Protein AF-A0A258C1N8-F1 (afdb_monomer_lite)

Secondary structure (DSSP, 8-state):
-EEEEEEE--SSSHHHHHHHHHHHHHHT-TTEEEEEEE---SSPPPSSPPHHHHHHH-HHHHTT--

Structure (mmCIF, N/CA/C/O backbone):
data_AF-A0A258C1N8-F1
#
_entry.id   AF-A0A258C1N8-F1
#
loop_
_atom_site.group_PDB
_atom_site.id
_atom_site.type_symbol
_atom_site.label_atom_id
_atom_site.label_alt_id
_atom_site.label_comp_id
_atom_site.label_asym_id
_atom_site.label_entity_id
_atom_site.label_seq_id
_atom_site.pdbx_PDB_ins_code
_atom_site.Cartn_x
_atom_site.Cartn_y
_atom_site.Cartn_z
_atom_site.occupancy
_atom_site.B_iso_or_equiv
_atom_site.auth_seq_id
_atom_site.auth_comp_id
_atom_site.auth_asym_id
_atom_site.auth_atom_id
_atom_site.pdbx_PDB_model_num
ATOM 1 N N . MET A 1 1 ? -15.056 -9.574 20.926 1.00 84.69 1 MET A N 1
ATOM 2 C CA . MET A 1 1 ? -13.920 -8.892 20.279 1.00 84.69 1 MET A CA 1
ATOM 3 C C . MET A 1 1 ? -13.717 -9.519 18.911 1.00 84.69 1 MET A C 1
ATOM 5 O O . MET A 1 1 ? -13.583 -10.736 18.842 1.00 84.69 1 MET A O 1
ATOM 9 N N . ARG A 1 2 ? -13.827 -8.743 17.830 1.00 95.38 2 ARG A N 1
ATOM 10 C CA . ARG A 1 2 ? -13.646 -9.223 16.449 1.00 95.38 2 ARG A CA 1
ATOM 11 C C . ARG A 1 2 ? -12.294 -8.757 15.920 1.00 95.38 2 ARG A C 1
ATOM 13 O O . ARG A 1 2 ? -11.887 -7.640 16.215 1.00 95.38 2 ARG A O 1
ATOM 20 N N . GLN A 1 3 ? -11.629 -9.600 15.140 1.00 97.06 3 GLN A N 1
ATOM 21 C CA . GLN A 1 3 ? -10.315 -9.304 14.573 1.00 97.06 3 GLN A CA 1
ATOM 22 C C . GLN A 1 3 ? -10.438 -8.997 13.082 1.00 97.06 3 GLN A C 1
ATOM 24 O O . GLN A 1 3 ? -11.151 -9.692 12.357 1.00 97.06 3 GLN A O 1
ATOM 29 N N . VAL A 1 4 ? -9.758 -7.943 12.640 1.00 97.06 4 VAL A N 1
ATOM 30 C CA . VAL A 1 4 ? -9.731 -7.472 11.255 1.00 97.06 4 VAL A CA 1
ATOM 31 C C . VAL A 1 4 ? -8.277 -7.331 10.830 1.00 97.06 4 VAL A C 1
ATOM 33 O O . VAL A 1 4 ? -7.524 -6.584 11.445 1.00 97.06 4 VAL A O 1
ATOM 36 N N . LEU A 1 5 ? -7.893 -8.016 9.755 1.00 97.94 5 LEU A N 1
ATOM 37 C CA . LEU A 1 5 ? -6.578 -7.869 9.140 1.00 97.94 5 LEU A CA 1
ATOM 38 C C . LEU A 1 5 ? -6.704 -7.073 7.842 1.00 97.94 5 LEU A C 1
ATOM 40 O O . LEU A 1 5 ? -7.383 -7.495 6.906 1.00 97.94 5 LEU A O 1
ATOM 44 N N . VAL A 1 6 ? -6.019 -5.939 7.774 1.00 97.88 6 VAL A N 1
ATOM 45 C CA . VAL A 1 6 ? -5.949 -5.088 6.589 1.00 97.88 6 VAL A CA 1
ATOM 46 C C . VAL A 1 6 ? -4.652 -5.389 5.849 1.00 97.88 6 VAL A C 1
ATOM 48 O O . VAL A 1 6 ? -3.582 -4.903 6.213 1.00 97.88 6 VAL A O 1
ATOM 51 N N . VAL A 1 7 ? -4.746 -6.199 4.796 1.00 97.81 7 VAL A N 1
ATOM 52 C CA . VAL A 1 7 ? -3.612 -6.525 3.921 1.00 97.81 7 VAL A CA 1
ATOM 53 C C . VAL A 1 7 ? -3.557 -5.511 2.786 1.00 97.81 7 VAL A C 1
ATOM 55 O O . VAL A 1 7 ? -4.532 -5.354 2.052 1.00 97.81 7 VAL A O 1
ATOM 58 N N . HIS A 1 8 ? -2.434 -4.811 2.627 1.00 97.19 8 HIS A N 1
ATOM 59 C CA . HIS A 1 8 ? -2.316 -3.789 1.588 1.00 97.19 8 HIS A CA 1
ATOM 60 C C . HIS A 1 8 ? -0.905 -3.684 1.007 1.00 97.19 8 HIS A C 1
ATOM 62 O O . HIS A 1 8 ? 0.087 -3.944 1.677 1.00 97.19 8 HIS A O 1
ATOM 68 N N . TYR A 1 9 ? -0.811 -3.235 -0.243 1.00 96.12 9 TYR A N 1
ATOM 69 C CA . TYR A 1 9 ? 0.438 -2.852 -0.902 1.00 96.12 9 TYR A CA 1
ATOM 70 C C . TYR A 1 9 ? 0.351 -1.386 -1.322 1.00 96.12 9 TYR A C 1
ATOM 72 O O . TYR A 1 9 ? -0.718 -0.907 -1.681 1.00 96.12 9 TYR A O 1
ATOM 80 N N . SER A 1 10 ? 1.455 -0.646 -1.282 1.00 95.81 10 SER A N 1
ATOM 81 C CA . SER A 1 10 ? 1.474 0.737 -1.759 1.00 95.81 10 SER A CA 1
ATOM 82 C C . SER A 1 10 ? 2.84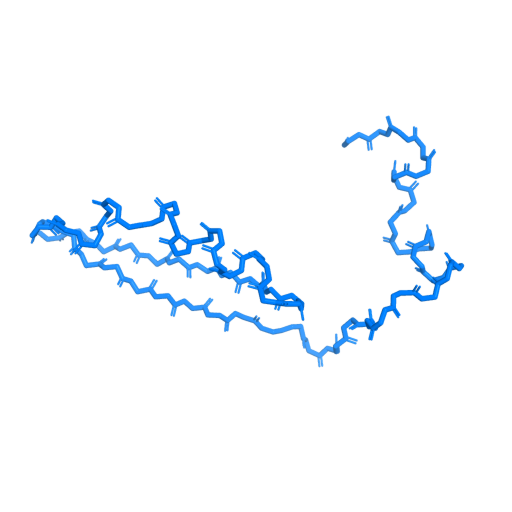4 1.089 -2.321 1.00 95.81 10 SER A C 1
ATOM 84 O O . SER A 1 10 ? 3.793 1.249 -1.562 1.00 95.81 10 SER A O 1
ATOM 86 N N . GLN A 1 11 ? 2.934 1.273 -3.640 1.00 92.94 11 GLN A N 1
ATOM 87 C CA . GLN A 1 11 ? 4.198 1.566 -4.327 1.00 92.94 11 GLN A CA 1
ATOM 88 C C . GLN A 1 11 ? 4.772 2.950 -3.964 1.00 92.94 11 GLN A C 1
ATOM 90 O O . GLN A 1 11 ? 5.965 3.081 -3.726 1.00 92.94 11 GLN A O 1
ATOM 95 N N . THR A 1 12 ? 3.925 3.982 -3.878 1.00 94.06 12 THR A N 1
ATOM 96 C CA . THR A 1 12 ? 4.328 5.392 -3.651 1.00 94.06 12 THR A CA 1
ATOM 97 C C . THR A 1 12 ? 3.880 5.949 -2.296 1.00 94.06 12 THR A C 1
ATOM 99 O O . THR A 1 12 ? 3.930 7.151 -2.045 1.00 94.06 12 THR A O 1
ATOM 102 N N . GLY A 1 13 ? 3.336 5.093 -1.429 1.00 93.94 13 GLY A N 1
ATOM 103 C CA . GLY A 1 13 ? 2.696 5.502 -0.169 1.00 93.94 13 GLY A CA 1
ATOM 104 C C . GLY A 1 13 ? 1.302 6.149 -0.300 1.00 93.94 13 GLY A C 1
ATOM 105 O O . GLY A 1 13 ? 0.626 6.320 0.714 1.00 93.94 13 GLY A O 1
ATOM 106 N N . GLN A 1 14 ? 0.830 6.492 -1.507 1.00 95.19 14 GLN A N 1
ATOM 107 C CA . GLN A 1 14 ? -0.499 7.096 -1.703 1.00 95.19 14 GLN A CA 1
ATOM 108 C C . GLN A 1 14 ? -1.639 6.165 -1.270 1.00 95.19 14 GLN A C 1
ATOM 110 O O . GLN A 1 14 ? -2.505 6.585 -0.502 1.00 95.19 14 GLN A O 1
ATOM 115 N N . LEU A 1 15 ? -1.609 4.896 -1.696 1.00 95.94 15 LEU A N 1
ATOM 116 C CA . LEU A 1 15 ? -2.633 3.921 -1.310 1.00 95.94 15 LEU A CA 1
ATOM 117 C C . LEU A 1 15 ? -2.584 3.626 0.193 1.00 95.94 15 LEU A C 1
ATOM 119 O O . LEU A 1 15 ? -3.628 3.510 0.822 1.00 95.94 15 LEU A O 1
ATOM 123 N N . GLY A 1 16 ? -1.389 3.598 0.794 1.00 97.06 16 GLY A N 1
ATOM 124 C CA . GLY A 1 16 ? -1.231 3.439 2.243 1.00 97.06 16 GLY A CA 1
ATOM 125 C C . GLY A 1 16 ? -1.947 4.533 3.043 1.00 97.06 16 GLY A C 1
ATOM 126 O O . GLY A 1 16 ? -2.647 4.233 4.005 1.00 97.06 16 GLY A O 1
ATOM 127 N N . ARG A 1 17 ? -1.855 5.799 2.611 1.00 97.31 17 ARG A N 1
ATOM 128 C CA . ARG A 1 17 ? -2.602 6.906 3.238 1.00 97.31 17 ARG A CA 1
ATOM 129 C C . ARG A 1 17 ? -4.115 6.757 3.080 1.00 97.31 17 ARG A C 1
ATOM 131 O O . ARG A 1 17 ? -4.851 7.053 4.017 1.00 97.31 17 ARG A O 1
ATOM 138 N N . LEU A 1 18 ? -4.574 6.278 1.925 1.00 97.44 18 LEU A N 1
ATOM 139 C CA . LEU A 1 18 ? -5.994 6.020 1.686 1.00 97.44 18 LEU A CA 1
ATOM 140 C C . LEU A 1 18 ? -6.512 4.895 2.590 1.00 97.44 18 LEU A C 1
ATOM 142 O O . LEU A 1 18 ? -7.554 5.060 3.215 1.00 97.44 18 LEU A O 1
ATOM 146 N N . VAL A 1 19 ? -5.754 3.804 2.729 1.00 97.69 19 VAL A N 1
ATOM 147 C CA . VAL A 1 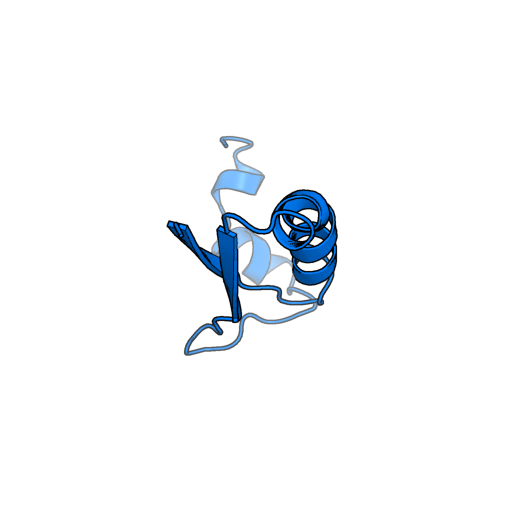19 ? -6.065 2.703 3.654 1.00 97.69 19 VAL A CA 1
ATOM 148 C C . VAL A 1 19 ? -6.228 3.226 5.081 1.00 97.69 19 VAL A C 1
ATOM 150 O O . VAL A 1 19 ? -7.245 2.952 5.710 1.00 97.69 19 VAL A O 1
ATOM 153 N N . GLN A 1 20 ? -5.292 4.047 5.568 1.00 96.62 20 GLN A N 1
ATOM 154 C CA . GLN A 1 20 ? -5.394 4.647 6.903 1.00 96.62 20 GLN A CA 1
ATOM 155 C C . GLN A 1 20 ? -6.656 5.506 7.061 1.00 96.62 20 GLN A C 1
ATOM 157 O O . GLN A 1 20 ? -7.378 5.369 8.045 1.00 96.62 20 GLN A O 1
ATOM 162 N N . SER A 1 21 ? -6.972 6.345 6.071 1.00 97.56 21 SER A N 1
ATOM 163 C CA . SER A 1 21 ? -8.170 7.192 6.106 1.00 97.56 21 SER A CA 1
ATOM 164 C C . SER A 1 21 ? -9.469 6.385 6.105 1.00 97.56 21 SER A C 1
ATOM 166 O O . SER A 1 21 ? -10.408 6.743 6.810 1.00 97.56 21 SER A O 1
ATOM 168 N N . VAL A 1 22 ? -9.543 5.316 5.309 1.00 96.88 22 VAL A N 1
ATOM 169 C CA . VAL A 1 22 ? -10.737 4.464 5.206 1.00 96.88 22 VAL A CA 1
ATOM 170 C C . VAL A 1 22 ? -10.909 3.612 6.463 1.00 96.88 22 VAL A C 1
ATOM 172 O O . VAL A 1 22 ? -12.031 3.415 6.921 1.00 96.88 22 VAL A O 1
ATOM 175 N N . CYS A 1 23 ? -9.809 3.130 7.046 1.00 97.38 23 CYS A N 1
ATOM 176 C CA . CYS A 1 23 ? -9.833 2.303 8.250 1.00 97.38 23 CYS A CA 1
ATOM 177 C C . CYS A 1 23 ? -9.948 3.112 9.549 1.00 97.38 23 CYS A C 1
ATOM 179 O O . CYS A 1 23 ? -10.257 2.518 10.579 1.00 97.38 23 CYS A O 1
ATOM 181 N N . ALA A 1 24 ? -9.757 4.435 9.531 1.00 97.12 24 ALA A N 1
ATOM 182 C CA . ALA A 1 24 ? -9.823 5.283 10.725 1.00 97.12 24 ALA A CA 1
ATOM 183 C C . ALA A 1 24 ? -11.080 5.058 11.601 1.00 97.12 24 ALA A C 1
ATOM 185 O O . ALA A 1 24 ? -10.926 4.937 12.817 1.00 97.12 24 ALA A O 1
ATOM 186 N N . PRO A 1 25 ? -12.304 4.897 11.050 1.00 96.88 25 PRO A N 1
ATOM 187 C CA . PRO A 1 25 ? -13.495 4.609 11.856 1.00 96.88 25 PRO A CA 1
ATOM 188 C C . PRO A 1 25 ? -13.484 3.234 12.539 1.00 96.88 25 PRO A C 1
ATOM 190 O O . PRO A 1 25 ? -14.218 3.023 13.499 1.00 96.88 25 PRO A O 1
ATOM 193 N N . LEU A 1 26 ? -12.688 2.279 12.051 1.00 95.50 26 LEU A N 1
ATOM 194 C CA . LEU A 1 26 ? -12.560 0.952 12.662 1.00 95.50 26 LEU A CA 1
ATOM 195 C C . LEU A 1 26 ? -11.647 0.982 13.891 1.00 95.50 26 LEU A C 1
ATOM 197 O O . LEU A 1 26 ? -11.844 0.192 14.806 1.00 95.50 26 LEU A O 1
ATOM 201 N N . LEU A 1 27 ? -10.678 1.903 13.919 1.00 94.88 27 LEU A N 1
ATOM 202 C CA . LEU A 1 27 ? -9.689 2.032 14.995 1.00 94.88 27 LEU A CA 1
ATOM 203 C C . LEU A 1 27 ? -10.261 2.643 16.277 1.00 94.88 27 LEU A C 1
ATOM 205 O O . LEU A 1 27 ? -9.681 2.475 17.342 1.00 94.88 27 LEU A O 1
ATOM 209 N N . VAL A 1 28 ? -11.392 3.344 16.180 1.00 95.81 28 VAL A N 1
ATOM 210 C CA . VAL A 1 28 ? -12.067 3.978 17.327 1.00 95.81 28 VAL A CA 1
ATOM 211 C C . VAL A 1 28 ? -13.118 3.076 17.981 1.00 95.81 28 VAL A C 1
ATOM 213 O O . VAL A 1 28 ? -13.833 3.513 18.876 1.00 95.81 28 VAL A O 1
ATOM 216 N N . ARG A 1 29 ? -13.268 1.836 17.503 1.00 96.06 29 ARG A N 1
ATOM 217 C CA . ARG A 1 29 ? -14.260 0.884 18.003 1.00 96.06 29 ARG A CA 1
ATOM 218 C C . ARG A 1 29 ? -13.634 -0.086 18.995 1.00 96.06 29 ARG A C 1
ATOM 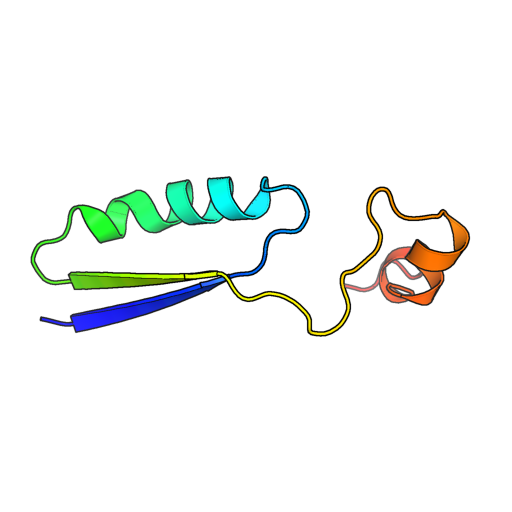220 O O . ARG A 1 29 ? -12.815 -0.910 18.608 1.00 96.06 29 ARG A O 1
ATOM 227 N N . ASP A 1 30 ? -14.123 -0.083 20.230 1.00 94.75 30 ASP A N 1
ATOM 228 C CA . ASP A 1 30 ? -13.620 -0.962 21.298 1.00 94.75 30 ASP A CA 1
ATOM 229 C C . ASP A 1 30 ? -13.937 -2.455 21.072 1.00 94.75 30 ASP A C 1
ATOM 231 O O . ASP A 1 30 ? -13.333 -3.337 21.682 1.00 94.75 30 ASP A O 1
ATOM 235 N N . ASP A 1 31 ? -14.894 -2.772 20.191 1.00 97.19 31 ASP A N 1
ATOM 236 C CA . ASP A 1 31 ? -15.260 -4.153 19.867 1.00 97.19 31 ASP A CA 1
ATOM 237 C C . ASP A 1 31 ? -14.368 -4.798 18.790 1.00 97.19 31 ASP A C 1
ATOM 239 O O . ASP A 1 31 ? -14.484 -6.012 18.552 1.00 97.19 31 ASP A O 1
ATOM 243 N N . LEU A 1 32 ? -13.480 -4.012 18.166 1.00 97.19 32 LEU A N 1
ATOM 244 C CA . LEU A 1 32 ? -12.615 -4.415 17.061 1.00 97.19 32 LEU A CA 1
ATOM 245 C C . LEU A 1 32 ? -11.130 -4.340 17.436 1.00 97.19 32 LEU A C 1
ATOM 247 O O . LEU A 1 32 ? -10.660 -3.378 18.028 1.00 97.19 32 LEU A O 1
ATOM 251 N N . GLN A 1 33 ? -10.375 -5.342 16.997 1.00 96.81 33 GLN A N 1
ATOM 252 C CA . GLN A 1 33 ? -8.922 -5.288 16.889 1.00 96.81 33 GLN A CA 1
ATOM 253 C C . GLN A 1 33 ? -8.568 -5.231 15.404 1.00 96.81 33 GLN A C 1
ATOM 255 O O . GLN A 1 33 ? -8.991 -6.105 14.645 1.00 96.81 33 GLN A O 1
ATOM 260 N N . VAL A 1 34 ? -7.820 -4.210 14.991 1.00 96.94 34 VAL A N 1
ATOM 261 C CA . VAL A 1 34 ? -7.439 -3.999 13.590 1.00 96.94 34 VAL A CA 1
ATOM 262 C C . VAL A 1 34 ? -5.924 -4.055 13.467 1.00 96.94 34 VAL A C 1
ATOM 264 O O . VAL A 1 34 ? -5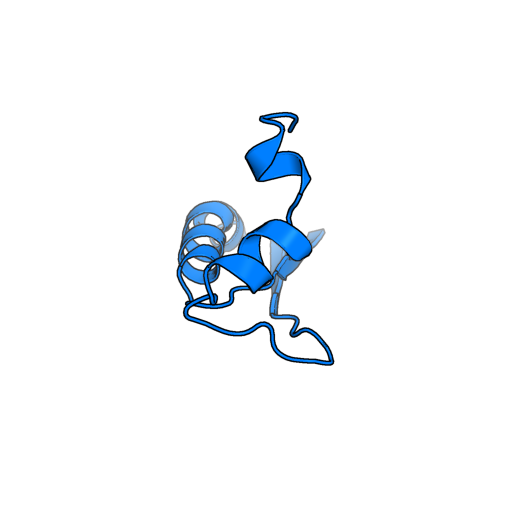.227 -3.231 14.055 1.00 96.94 34 VAL A O 1
ATOM 267 N N . ASP A 1 35 ? -5.432 -4.993 12.667 1.00 97.50 35 ASP A N 1
ATOM 268 C CA . ASP A 1 35 ? -4.015 -5.153 12.352 1.00 97.50 35 ASP A CA 1
ATOM 269 C C . ASP A 1 35 ? -3.763 -4.782 10.887 1.00 97.50 35 ASP A C 1
ATOM 271 O O . ASP A 1 35 ? -4.552 -5.120 10.002 1.00 97.50 35 ASP A O 1
ATOM 275 N N . PHE A 1 36 ? -2.651 -4.101 10.611 1.00 97.69 36 PHE A N 1
ATOM 276 C CA . PHE A 1 36 ? -2.244 -3.750 9.248 1.00 97.69 36 PHE A CA 1
ATOM 277 C C . PHE A 1 36 ? -1.046 -4.591 8.823 1.00 97.69 36 PHE A C 1
ATOM 279 O O . PHE A 1 36 ? -0.017 -4.606 9.496 1.00 97.69 36 PHE A O 1
ATOM 286 N N . LEU A 1 37 ? -1.167 -5.245 7.669 1.00 97.88 37 LEU A N 1
ATOM 287 C CA . LEU A 1 37 ? -0.101 -6.016 7.046 1.00 97.88 37 LEU A CA 1
ATOM 288 C C . LEU A 1 37 ? 0.287 -5.376 5.706 1.00 97.88 37 LEU A C 1
ATOM 290 O O . LEU A 1 37 ? -0.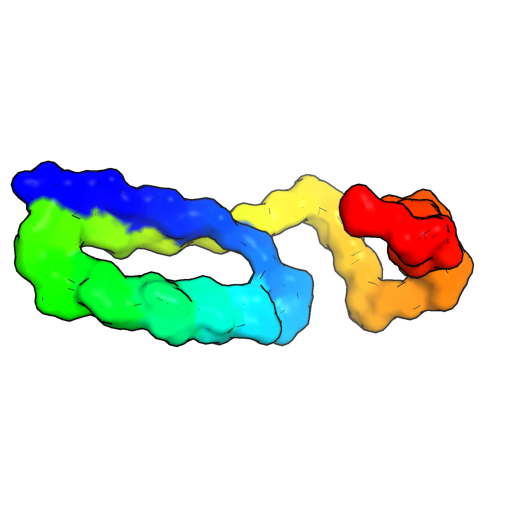344 -5.660 4.680 1.00 97.88 37 LEU A O 1
ATOM 294 N N . PRO A 1 38 ? 1.322 -4.518 5.689 1.00 96.44 38 PRO A N 1
ATOM 295 C CA . PRO A 1 38 ? 1.894 -4.041 4.444 1.00 96.44 38 PRO A CA 1
ATOM 296 C C . PRO A 1 38 ? 2.655 -5.187 3.770 1.00 96.44 38 PRO A C 1
ATOM 298 O O . PRO A 1 38 ? 3.672 -5.658 4.279 1.00 96.44 38 PRO A O 1
ATOM 301 N N . VAL A 1 39 ? 2.175 -5.637 2.614 1.00 96.81 39 VAL A N 1
ATOM 302 C CA . VAL A 1 39 ? 2.867 -6.640 1.795 1.00 96.81 39 VAL A CA 1
ATOM 303 C C . VAL A 1 39 ? 3.747 -5.962 0.756 1.00 96.81 39 VAL A C 1
ATOM 305 O O . VAL A 1 39 ? 3.521 -4.812 0.379 1.00 96.81 39 VAL A O 1
ATOM 308 N N . GLN A 1 40 ? 4.759 -6.683 0.283 1.00 95.06 40 GLN A N 1
ATOM 309 C CA . GLN A 1 40 ? 5.651 -6.234 -0.781 1.00 95.06 40 GLN A CA 1
ATOM 310 C C . GLN A 1 40 ? 5.765 -7.336 -1.839 1.00 95.06 40 GLN A C 1
ATOM 312 O O . GLN A 1 40 ? 5.787 -8.517 -1.480 1.00 95.06 40 GLN A O 1
ATOM 317 N N . PRO A 1 41 ? 5.818 -6.988 -3.135 1.00 92.88 41 PRO A N 1
ATOM 318 C CA . PRO A 1 41 ? 6.066 -7.972 -4.175 1.00 92.88 41 PRO A CA 1
ATOM 319 C C . PRO A 1 41 ? 7.487 -8.532 -4.028 1.00 92.88 41 PRO A C 1
ATOM 321 O O . PRO A 1 41 ? 8.414 -7.798 -3.687 1.00 92.88 41 PRO A O 1
ATOM 324 N N . ALA A 1 42 ? 7.670 -9.820 -4.330 1.00 95.56 42 ALA A N 1
ATOM 325 C CA . ALA A 1 42 ? 8.989 -10.459 -4.286 1.00 95.56 42 ALA A CA 1
ATOM 326 C C . ALA A 1 42 ? 10.000 -9.777 -5.228 1.00 95.56 42 ALA A C 1
ATOM 328 O O . ALA A 1 42 ? 11.188 -9.695 -4.928 1.00 95.56 42 ALA A O 1
ATOM 329 N N . THR A 1 43 ? 9.513 -9.250 -6.354 1.00 92.75 43 THR A N 1
ATOM 330 C CA . THR A 1 43 ? 10.268 -8.373 -7.250 1.00 92.75 43 THR A CA 1
ATOM 331 C C . THR A 1 43 ? 9.608 -6.994 -7.260 1.00 92.75 43 THR A C 1
ATOM 333 O O . THR A 1 43 ? 8.441 -6.896 -7.645 1.00 92.75 43 THR A O 1
ATOM 336 N N . PRO A 1 44 ? 10.309 -5.925 -6.845 1.00 91.44 44 PRO A N 1
ATOM 337 C CA . PRO A 1 44 ? 9.752 -4.578 -6.849 1.00 91.44 44 PRO A CA 1
ATOM 338 C C . PRO A 1 44 ? 9.321 -4.130 -8.249 1.00 91.44 44 PRO A C 1
ATOM 340 O O . PRO A 1 44 ? 10.092 -4.219 -9.205 1.00 91.44 4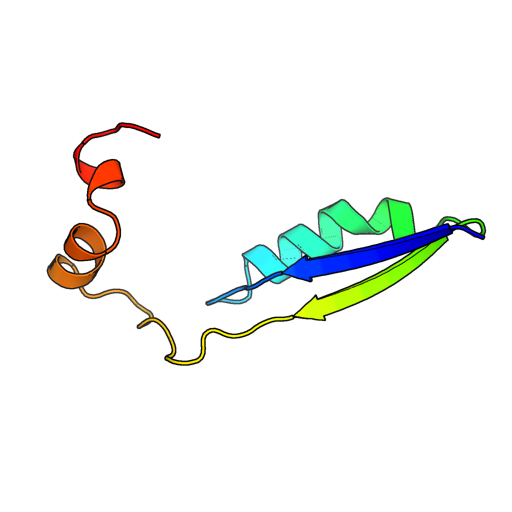4 PRO A O 1
ATOM 343 N N . TYR A 1 45 ? 8.105 -3.598 -8.363 1.00 89.38 45 TYR A N 1
ATOM 344 C CA . TYR A 1 45 ? 7.663 -2.934 -9.585 1.00 89.38 45 TYR A CA 1
ATOM 345 C C . TYR A 1 45 ? 8.411 -1.609 -9.782 1.00 89.38 45 TYR A C 1
ATOM 347 O O . TYR A 1 45 ? 8.592 -0.869 -8.805 1.00 89.38 45 TYR A O 1
ATOM 355 N N . PRO A 1 46 ? 8.799 -1.263 -11.021 1.00 89.88 46 PRO A N 1
ATOM 356 C CA . PRO A 1 46 ? 9.505 -0.019 -11.289 1.00 89.88 46 PRO A CA 1
ATOM 357 C C . PRO A 1 46 ? 8.608 1.184 -10.987 1.00 89.88 46 PRO A C 1
ATOM 359 O O . PRO A 1 46 ? 7.413 1.175 -11.282 1.00 89.88 46 PRO A O 1
ATOM 362 N N . PHE A 1 47 ? 9.186 2.234 -10.411 1.00 88.88 47 PHE A N 1
ATOM 363 C CA . PHE A 1 47 ? 8.531 3.529 -10.271 1.00 88.88 47 PHE A CA 1
ATOM 364 C C . PHE A 1 47 ? 9.564 4.657 -10.428 1.00 88.88 47 PHE A C 1
ATOM 366 O O . PHE A 1 47 ? 10.587 4.610 -9.742 1.00 88.88 47 PHE A O 1
ATOM 373 N N . PRO A 1 48 ? 9.315 5.677 -11.274 1.00 90.44 48 PRO A N 1
ATOM 374 C CA . PRO A 1 48 ? 8.183 5.798 -12.199 1.00 90.44 48 PRO A CA 1
ATOM 375 C C . PRO A 1 48 ? 8.208 4.709 -13.284 1.00 90.44 48 PRO A C 1
ATOM 377 O O . PRO A 1 48 ? 9.259 4.163 -13.615 1.00 90.44 48 PRO A O 1
ATOM 380 N N . TRP A 1 49 ? 7.038 4.366 -13.820 1.00 89.69 49 TRP A N 1
ATOM 381 C CA . TRP A 1 49 ? 6.920 3.307 -14.819 1.00 89.69 49 TRP A CA 1
ATOM 382 C C . TRP A 1 49 ? 7.429 3.772 -16.193 1.00 89.69 49 TRP A C 1
ATOM 384 O O . TRP A 1 49 ? 6.972 4.807 -16.684 1.00 89.69 49 TRP A O 1
ATOM 394 N N . PRO A 1 50 ? 8.322 3.013 -16.858 1.00 91.12 50 PRO A N 1
ATOM 395 C CA . PRO A 1 50 ? 8.643 3.254 -18.259 1.00 91.12 50 PRO A CA 1
ATOM 396 C C . PRO A 1 50 ? 7.404 3.058 -19.138 1.00 91.12 50 PRO A C 1
ATOM 398 O O . PRO A 1 50 ? 6.647 2.108 -18.936 1.00 91.12 50 PRO A O 1
ATOM 401 N N . PHE A 1 51 ? 7.228 3.918 -20.146 1.00 86.12 51 PHE A N 1
ATOM 402 C CA . PHE A 1 51 ? 6.014 3.971 -20.972 1.00 86.12 51 PHE A CA 1
ATOM 403 C C . PHE A 1 51 ? 5.620 2.607 -21.565 1.00 86.12 51 PHE A C 1
ATOM 405 O O . PHE A 1 51 ? 4.493 2.161 -21.384 1.00 86.12 51 PHE A O 1
ATOM 412 N N . LEU A 1 52 ? 6.557 1.903 -22.211 1.00 87.56 52 LEU A N 1
ATOM 413 C CA . LEU A 1 52 ? 6.277 0.593 -22.818 1.00 87.56 52 LEU A CA 1
ATOM 414 C C . LEU A 1 52 ? 6.043 -0.508 -21.774 1.00 87.56 52 LEU A C 1
ATOM 416 O O . LEU A 1 52 ? 5.170 -1.351 -21.963 1.00 87.56 52 LEU A O 1
ATOM 420 N N . THR A 1 53 ? 6.790 -0.488 -20.666 1.00 85.75 53 THR A N 1
ATOM 421 C CA . THR A 1 53 ? 6.657 -1.471 -19.578 1.00 85.75 53 THR A CA 1
ATOM 422 C C . THR A 1 53 ? 5.316 -1.347 -18.862 1.00 85.75 53 THR A C 1
ATOM 424 O O . THR A 1 53 ? 4.749 -2.348 -18.441 1.00 85.75 53 THR A O 1
ATOM 427 N N . PHE A 1 54 ? 4.786 -0.131 -18.728 1.00 86.06 54 PHE A N 1
ATOM 428 C CA . PHE A 1 54 ? 3.472 0.084 -18.131 1.00 86.06 54 PHE A CA 1
ATOM 429 C C . PHE A 1 54 ? 2.375 -0.645 -18.919 1.00 86.06 54 PHE A C 1
ATOM 431 O O . PHE A 1 54 ? 1.628 -1.439 -18.354 1.00 86.06 54 PHE A O 1
ATOM 438 N N . PHE A 1 55 ? 2.315 -0.440 -20.237 1.00 84.38 55 PHE A N 1
ATOM 439 C CA . PHE A 1 55 ? 1.272 -1.039 -21.074 1.00 84.38 55 PHE A CA 1
ATOM 440 C C . PHE A 1 55 ? 1.454 -2.535 -21.318 1.00 84.38 55 PHE A C 1
ATOM 442 O O . PHE A 1 55 ? 0.469 -3.227 -21.556 1.00 84.38 55 PHE A O 1
ATOM 449 N N . SER A 1 56 ? 2.685 -3.051 -21.243 1.00 84.56 56 SER A N 1
ATOM 450 C CA . SER A 1 56 ? 2.901 -4.497 -21.300 1.00 84.56 56 SER A CA 1
ATOM 451 C C . SER A 1 56 ? 2.442 -5.208 -20.025 1.00 84.56 56 SER A C 1
ATOM 453 O O . SER A 1 56 ? 2.046 -6.367 -20.099 1.00 84.56 56 SER A O 1
ATOM 455 N N . VAL A 1 57 ? 2.485 -4.531 -18.871 1.00 85.12 57 VAL A N 1
ATOM 456 C CA . VAL A 1 57 ? 2.045 -5.083 -17.579 1.00 85.12 57 VAL A CA 1
ATOM 457 C C . VAL A 1 57 ? 0.547 -4.874 -17.335 1.00 85.12 57 VAL A C 1
ATOM 459 O O . VAL A 1 57 ? -0.073 -5.718 -16.695 1.00 85.12 57 VAL A O 1
ATOM 462 N N . PHE A 1 58 ? -0.042 -3.800 -17.868 1.00 83.56 58 PHE A N 1
ATOM 463 C CA . PHE A 1 58 ? -1.466 -3.477 -17.724 1.00 83.56 58 PHE A CA 1
ATOM 464 C C . PHE A 1 58 ? -2.172 -3.317 -19.088 1.00 83.56 58 PHE A C 1
ATOM 466 O O . PHE A 1 58 ? -2.668 -2.226 -19.395 1.00 83.56 58 PHE A O 1
ATOM 473 N N . PRO A 1 59 ? -2.219 -4.350 -19.947 1.00 80.81 59 PRO A N 1
ATOM 474 C CA . PRO A 1 59 ? -2.767 -4.233 -21.302 1.00 80.81 59 PRO A CA 1
ATOM 475 C C . PRO A 1 59 ? -4.250 -3.830 -21.325 1.00 80.81 59 PRO A C 1
ATOM 477 O O . PRO A 1 59 ? -4.692 -3.118 -22.228 1.00 80.81 59 PRO A O 1
ATOM 480 N N . GLU A 1 60 ? -5.016 -4.203 -20.303 1.00 79.69 60 GLU A N 1
ATOM 481 C CA . GLU A 1 60 ? -6.437 -3.883 -20.149 1.00 79.69 60 GLU A CA 1
ATOM 482 C C . GLU A 1 60 ? -6.689 -2.371 -20.044 1.00 79.69 60 GLU A C 1
ATOM 484 O O . GLU A 1 60 ? -7.717 -1.873 -20.512 1.00 79.69 60 GLU A O 1
ATOM 489 N N . THR A 1 61 ? -5.713 -1.616 -19.522 1.00 76.88 61 THR A N 1
ATOM 490 C CA . THR A 1 61 ? -5.793 -0.149 -19.431 1.00 76.88 61 THR A CA 1
ATOM 491 C C . THR A 1 61 ? -5.789 0.515 -20.807 1.00 76.88 61 THR A C 1
ATOM 493 O O . THR A 1 61 ? -6.503 1.495 -21.009 1.00 76.88 61 THR A O 1
ATOM 496 N N . VAL A 1 62 ? -5.060 -0.048 -21.782 1.00 76.75 62 VAL A N 1
ATOM 497 C CA . VAL A 1 62 ? -5.078 0.410 -23.187 1.00 76.75 62 VAL A CA 1
ATOM 498 C C . VAL A 1 62 ? -6.404 0.057 -23.845 1.00 76.75 62 VAL A C 1
ATOM 500 O O . VAL A 1 62 ? -6.946 0.832 -24.629 1.00 76.75 62 VAL A O 1
ATOM 503 N N . LEU A 1 63 ? -6.930 -1.122 -23.517 1.00 81.69 63 LEU A N 1
ATOM 504 C CA . LEU A 1 63 ? -8.170 -1.640 -24.084 1.00 81.69 63 LEU A CA 1
ATOM 505 C C . LEU A 1 63 ? -9.426 -0.989 -23.482 1.00 81.69 63 LEU A C 1
ATOM 507 O O . LEU A 1 63 ? -10.522 -1.277 -23.959 1.00 81.69 63 LEU A O 1
ATOM 511 N N . MET A 1 64 ? -9.280 -0.129 -22.462 1.00 76.06 64 MET A N 1
ATOM 512 C CA . MET A 1 64 ? -10.379 0.486 -21.702 1.00 76.06 64 MET A CA 1
ATOM 513 C C . MET A 1 64 ? -11.412 -0.542 -21.219 1.00 76.06 64 MET A C 1
ATOM 515 O O . MET A 1 64 ? -12.622 -0.310 -21.247 1.00 76.06 64 MET A O 1
ATOM 519 N N . ARG A 1 65 ? -10.925 -1.703 -20.786 1.00 75.12 65 ARG A N 1
ATOM 520 C CA . ARG A 1 65 ? -11.745 -2.775 -20.229 1.00 75.12 65 ARG A CA 1
ATOM 521 C C . ARG A 1 65 ? -11.344 -2.952 -18.767 1.00 75.12 65 ARG A C 1
ATOM 523 O O . ARG A 1 65 ? -10.217 -3.379 -18.549 1.00 75.12 65 ARG A O 1
ATOM 530 N N . PRO A 1 66 ? -12.183 -2.542 -17.799 1.00 57.94 66 PRO A N 1
ATOM 531 C CA . PRO A 1 66 ? -11.887 -2.765 -16.388 1.00 57.94 66 PRO A CA 1
ATOM 532 C C . PRO A 1 66 ? -11.871 -4.257 -16.044 1.00 57.94 66 PRO A C 1
ATOM 534 O O . PRO A 1 66 ? -12.577 -5.034 -16.733 1.00 57.94 66 PRO A O 1
#

pLDDT: mean 91.63, std 7.62, range [57.94, 97.94]

Foldseek 3Di:
DEEEEAEDEDLPCPVVVVSCVVCVVVVPDPVYDYHYHHDADPDHDDPPDDPVRVCVVVVCVVVVHD

Radius of gyration: 16.28 Å; chains: 1; bounding box: 26×18×45 Å

Sequence (66 aa):
MRQVLVVHYSQTGQLGRLVQSVCAPLLVRDDLQVDFLPVQPATPYPFPWPFLTFFSVFPETVLMRP